Protein AF-A0A6V7U001-F1 (afdb_monomer)

Nearest PDB structures (foldseek):
  6hc2-assembly1_C  TM=8.132E-01  e=9.705E-01  Homo sapiens
  3sf4-assembly1_A  TM=7.891E-01  e=9.199E-01  Homo sapiens
  3sf4-assembly3_C  TM=7.424E-01  e=9.199E-01  Homo sapiens
  2n8i-assembly1_A  TM=6.903E-01  e=7.832E-01  synthetic construct
  4jhr-assembly1_B  TM=7.172E-01  e=1.080E+00  Mus musculus

Organism: Meloidogyne enterolobii (NCBI:txid390850)

Solvent-accessible surface area (backbone atoms only — not comparable to full-atom values): 6094 Å² total; per-residue (Å²): 142,86,77,59,69,67,65,58,40,40,62,72,68,45,71,84,82,54,66,67,58,46,53,49,53,38,54,51,33,55,54,49,31,56,52,22,58,75,70,67,39,64,68,57,33,49,51,24,51,48,50,46,22,51,45,31,33,75,68,69,39,44,71,62,18,53,52,50,51,52,50,48,53,50,46,31,73,75,74,64,69,41,70,66,58,50,54,53,50,52,53,51,50,52,50,45,53,49,50,57,55,50,54,58,52,67,77,73,111

InterPro domains:
  IPR032072 Protein of unknown function DUF4807 [PF16065] (1-99)
  IPR032072 Protein of unknown function DUF4807 [PTHR36693] (1-105)

Mean predicted aligned error: 7.93 Å

Radius of gyration: 14.11 Å; Cα contacts (8 Å, |Δi|>4): 86; chains: 1; bounding box: 35×24×43 Å

Structure (mmCIF, N/CA/C/O backbone):
data_AF-A0A6V7U001-F1
#
_entry.id   AF-A0A6V7U001-F1
#
loop_
_atom_site.group_PDB
_atom_site.id
_atom_site.type_symbol
_atom_site.label_atom_id
_atom_site.label_alt_id
_atom_site.label_comp_id
_atom_site.label_asym_id
_atom_site.label_entity_id
_atom_site.label_seq_id
_atom_site.pdbx_PDB_ins_code
_atom_site.Cartn_x
_atom_site.Cartn_y
_atom_site.Cartn_z
_atom_site.occupancy
_atom_site.B_iso_or_equiv
_atom_site.auth_seq_id
_atom_site.auth_comp_id
_atom_site.auth_asym_id
_atom_site.auth_atom_id
_atom_site.pdbx_PDB_model_num
ATOM 1 N N . MET A 1 1 ? 0.275 11.903 -16.458 1.00 31.52 1 MET A N 1
ATOM 2 C CA . MET A 1 1 ? -0.880 12.769 -16.131 1.00 31.52 1 MET A CA 1
ATOM 3 C C . MET A 1 1 ? -1.918 11.961 -15.340 1.00 31.52 1 MET A C 1
ATOM 5 O O . MET A 1 1 ? -2.784 11.346 -15.930 1.00 31.52 1 MET A O 1
ATOM 9 N N . TRP A 1 2 ? -1.792 11.896 -14.010 1.00 40.75 2 TRP A N 1
ATOM 10 C CA . TRP A 1 2 ? -2.860 11.518 -13.063 1.00 40.75 2 TRP A CA 1
ATOM 11 C C . TRP A 1 2 ? -2.733 12.503 -11.892 1.00 40.75 2 TRP A C 1
ATOM 13 O O . TRP A 1 2 ? -2.134 12.203 -10.863 1.00 40.75 2 TRP A O 1
ATOM 23 N N . ARG A 1 3 ? -3.192 13.743 -12.100 1.00 35.06 3 ARG A N 1
ATOM 24 C CA . ARG A 1 3 ? -3.396 14.710 -11.015 1.00 35.06 3 ARG A CA 1
ATOM 25 C C . ARG A 1 3 ? -4.855 14.594 -10.571 1.00 35.06 3 ARG A C 1
ATOM 27 O O . ARG A 1 3 ? -5.746 14.871 -11.354 1.00 35.06 3 ARG A O 1
ATOM 34 N N . LEU A 1 4 ? -5.052 14.140 -9.336 1.00 48.88 4 LEU A N 1
ATOM 35 C CA . LEU A 1 4 ? -6.029 14.606 -8.338 1.00 48.88 4 LEU A CA 1
ATOM 36 C C . LEU A 1 4 ? -7.537 14.801 -8.630 1.00 48.88 4 LEU A C 1
ATOM 38 O O . LEU A 1 4 ? -8.273 14.852 -7.650 1.00 48.88 4 LEU A O 1
ATOM 42 N N . SER A 1 5 ? -8.065 14.856 -9.849 1.00 37.72 5 SER A N 1
ATOM 43 C CA . SER A 1 5 ? -9.409 15.443 -10.016 1.00 37.72 5 SER A CA 1
ATOM 44 C C . SER A 1 5 ? -10.580 14.543 -9.611 1.00 37.72 5 SER A C 1
ATOM 46 O O . SER A 1 5 ? -11.557 15.048 -9.072 1.00 37.72 5 SER A O 1
ATOM 48 N N . THR A 1 6 ? -10.510 13.223 -9.821 1.00 44.62 6 THR A N 1
ATOM 49 C CA . THR A 1 6 ? -11.713 12.382 -9.635 1.00 44.62 6 THR A CA 1
ATOM 50 C C . THR A 1 6 ? -11.670 11.520 -8.381 1.00 44.62 6 THR A C 1
ATOM 52 O O . THR A 1 6 ? -12.662 11.473 -7.674 1.00 44.62 6 THR A O 1
ATOM 55 N N . LEU A 1 7 ? -10.547 10.877 -8.037 1.00 43.97 7 LEU A N 1
ATOM 56 C CA . LEU A 1 7 ? -10.495 10.039 -6.827 1.00 43.97 7 LEU A CA 1
ATOM 57 C C . LEU A 1 7 ? -9.990 10.801 -5.593 1.00 43.97 7 LEU A C 1
ATOM 59 O O . LEU A 1 7 ? -10.520 10.606 -4.512 1.00 43.97 7 LEU A O 1
ATOM 63 N N . GLY A 1 8 ? -9.003 11.693 -5.740 1.00 42.62 8 GLY A N 1
ATOM 64 C CA . GLY A 1 8 ? -8.519 12.523 -4.627 1.00 42.62 8 GLY A CA 1
ATOM 65 C C . GLY A 1 8 ? -9.545 13.579 -4.211 1.00 42.62 8 GLY A C 1
ATOM 66 O O . GLY A 1 8 ? -9.818 13.738 -3.027 1.00 42.62 8 GLY A O 1
ATOM 67 N N . GLY A 1 9 ? -10.180 14.221 -5.198 1.00 39.84 9 GLY A N 1
ATOM 68 C CA . GLY A 1 9 ? -11.330 15.101 -4.989 1.00 39.84 9 GLY A CA 1
ATOM 69 C C . GLY A 1 9 ? -12.548 14.370 -4.422 1.00 39.84 9 GLY A C 1
ATOM 70 O O . GLY A 1 9 ? -13.116 14.843 -3.448 1.00 39.84 9 GLY A O 1
ATOM 71 N N . ALA A 1 10 ? -12.914 13.190 -4.942 1.00 48.88 10 ALA A N 1
ATOM 72 C CA . ALA A 1 10 ? -14.031 12.419 -4.388 1.00 48.88 10 ALA A CA 1
ATOM 73 C C . ALA A 1 10 ? -13.745 11.893 -2.978 1.00 48.88 10 ALA A C 1
ATOM 75 O O . ALA A 1 10 ? -14.616 11.985 -2.136 1.00 48.88 10 ALA A O 1
ATOM 76 N N . VAL A 1 11 ? -12.547 11.394 -2.665 1.00 49.00 11 VAL A N 1
ATOM 77 C CA . VAL A 1 11 ? -12.231 10.935 -1.297 1.00 49.00 11 VAL A CA 1
ATOM 78 C C . VAL A 1 11 ? -12.210 12.102 -0.297 1.00 49.00 11 VAL A C 1
ATOM 80 O O . VAL A 1 11 ? -12.537 11.898 0.869 1.00 49.00 11 VAL A O 1
ATOM 83 N N . SER A 1 12 ? -11.879 13.321 -0.741 1.00 45.62 12 SER A N 1
ATOM 84 C CA . SER A 1 12 ? -11.955 14.533 0.090 1.00 45.62 12 SER A CA 1
ATOM 85 C C . SER A 1 12 ? -13.354 15.173 0.149 1.00 45.62 12 SER A C 1
ATOM 87 O O . SER A 1 12 ? -13.665 15.804 1.155 1.00 45.62 12 SER A O 1
ATOM 89 N N . ALA A 1 13 ? -14.194 15.035 -0.887 1.00 42.34 13 ALA A N 1
ATOM 90 C CA . ALA A 1 13 ? -15.516 15.677 -0.993 1.00 42.34 13 ALA A CA 1
ATOM 91 C C . ALA A 1 13 ? -16.700 14.752 -0.649 1.00 42.34 13 ALA A C 1
ATOM 93 O O . ALA A 1 13 ? -17.721 15.215 -0.148 1.00 42.34 13 ALA A O 1
ATOM 94 N N . MET A 1 14 ? -16.585 13.444 -0.890 1.00 49.00 14 MET A N 1
ATOM 95 C CA . MET A 1 14 ? -17.522 12.435 -0.399 1.00 49.00 14 MET A CA 1
ATOM 96 C C . MET A 1 14 ? -17.061 12.042 0.993 1.00 49.00 14 MET A C 1
ATOM 98 O O . MET A 1 14 ? -16.043 11.369 1.155 1.00 49.00 14 MET A O 1
ATOM 102 N N . GLY A 1 15 ? -17.825 12.476 1.993 1.00 46.78 15 GLY A N 1
ATOM 103 C CA . GLY A 1 15 ? -17.686 12.017 3.363 1.00 46.78 15 GLY A CA 1
ATOM 104 C C . GLY A 1 15 ? -17.354 10.526 3.404 1.00 46.78 15 GLY A C 1
ATOM 105 O O . GLY A 1 15 ? -18.024 9.696 2.792 1.00 46.78 15 GLY A O 1
ATOM 106 N N . PHE A 1 16 ? -16.248 10.227 4.071 1.00 55.41 16 PHE A N 1
ATOM 107 C CA . PHE A 1 16 ? -15.824 8.903 4.485 1.00 55.41 16 PHE A CA 1
ATOM 108 C C . PHE A 1 16 ? -16.992 7.896 4.629 1.00 55.41 16 PHE A C 1
ATOM 110 O O . PHE A 1 16 ? -17.969 8.187 5.309 1.00 55.41 16 PHE A O 1
ATOM 117 N N . PHE A 1 17 ? -16.831 6.688 4.070 1.00 57.06 17 PHE A N 1
ATOM 118 C CA . PHE A 1 17 ? -17.660 5.498 4.353 1.00 57.06 17 PHE A CA 1
ATOM 119 C C . PHE A 1 17 ? -19.046 5.373 3.698 1.00 57.06 17 PHE A C 1
ATOM 121 O O . PHE A 1 17 ? -19.993 4.944 4.349 1.00 57.06 17 PHE A O 1
ATOM 128 N N . SER A 1 18 ? -19.187 5.555 2.386 1.00 59.47 18 SER A N 1
ATOM 129 C CA . SER A 1 18 ? -20.165 4.691 1.707 1.00 59.47 18 SER A CA 1
ATOM 130 C C . SER A 1 18 ? -19.446 3.421 1.274 1.00 59.47 18 SER A C 1
ATOM 132 O O . SER A 1 18 ? -18.678 3.389 0.311 1.00 59.47 18 SER A O 1
ATOM 134 N N . GLU A 1 19 ? -19.677 2.361 2.047 1.00 61.94 19 GLU A N 1
ATOM 135 C CA 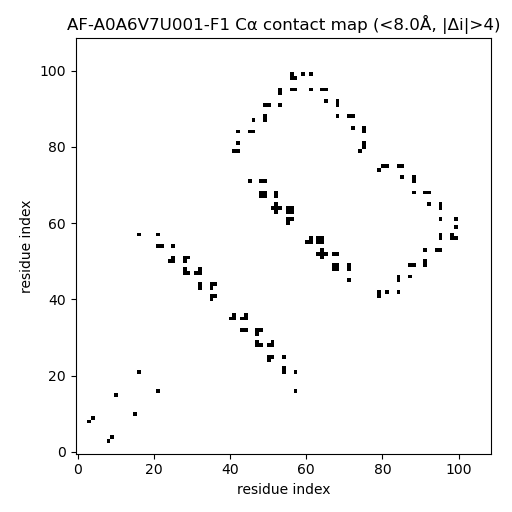. GLU A 1 19 ? -19.204 0.994 1.809 1.00 61.94 19 GLU A CA 1
ATOM 136 C C . GLU A 1 19 ? -19.410 0.565 0.344 1.00 61.94 19 GLU A C 1
ATOM 138 O O . GLU A 1 19 ? -18.581 -0.127 -0.248 1.00 61.94 19 GLU A O 1
ATOM 143 N N . LYS A 1 20 ? -20.483 1.062 -0.286 1.00 63.66 20 LYS A N 1
ATOM 144 C CA . LYS A 1 20 ? -20.797 0.847 -1.702 1.00 63.66 20 LYS A CA 1
ATOM 145 C C . LYS A 1 20 ? -19.734 1.435 -2.638 1.00 63.66 20 LYS A C 1
ATOM 147 O O . LYS A 1 20 ? -19.333 0.752 -3.579 1.00 63.66 20 LYS A O 1
ATOM 152 N N . PHE A 1 21 ? -19.238 2.648 -2.381 1.00 64.50 21 PHE A N 1
ATOM 153 C CA . PHE A 1 21 ? -18.171 3.251 -3.194 1.00 64.50 21 PHE A CA 1
ATOM 154 C C . PHE A 1 21 ? -16.831 2.558 -2.981 1.00 64.50 21 PHE A C 1
ATOM 156 O O . PHE A 1 21 ? -16.115 2.322 -3.951 1.00 64.50 21 PHE A O 1
ATOM 163 N N . VAL A 1 22 ? -16.521 2.164 -1.744 1.00 66.75 22 VAL A N 1
ATOM 164 C CA . VAL A 1 22 ? -15.308 1.392 -1.436 1.00 66.75 22 VAL A CA 1
ATOM 165 C C . VAL A 1 22 ? -15.316 0.066 -2.192 1.00 66.75 22 VAL A C 1
ATOM 167 O O . VAL A 1 22 ? -14.364 -0.253 -2.905 1.00 66.75 22 VAL A O 1
ATOM 170 N N . LYS A 1 23 ? -16.425 -0.677 -2.121 1.00 70.00 23 LYS A N 1
ATOM 171 C CA . LYS A 1 23 ? -16.605 -1.946 -2.839 1.00 70.00 23 LYS A CA 1
ATOM 172 C C . LYS A 1 23 ? -16.549 -1.764 -4.358 1.00 70.00 23 LYS A C 1
ATOM 174 O O . LYS A 1 23 ? -15.955 -2.594 -5.049 1.00 70.00 23 LYS A O 1
ATOM 179 N N . ALA A 1 24 ? -17.126 -0.687 -4.890 1.00 70.50 24 ALA A N 1
ATOM 180 C CA . ALA A 1 24 ? -17.057 -0.375 -6.316 1.00 70.50 24 ALA A CA 1
ATOM 181 C C . ALA A 1 24 ? -15.622 -0.044 -6.764 1.00 70.50 24 ALA A C 1
ATOM 183 O O . ALA A 1 24 ? -15.136 -0.629 -7.733 1.00 70.50 24 ALA A O 1
ATOM 184 N N . ALA A 1 25 ? -14.915 0.823 -6.034 1.00 70.69 25 ALA A N 1
ATOM 185 C CA . ALA A 1 25 ? -13.528 1.187 -6.315 1.00 70.69 25 ALA A CA 1
ATOM 186 C C . ALA A 1 25 ? -12.585 -0.019 -6.199 1.00 70.69 25 ALA A C 1
ATOM 188 O O . ALA A 1 25 ? -11.709 -0.202 -7.046 1.00 70.69 25 ALA A O 1
ATOM 189 N N . LEU A 1 26 ? -12.804 -0.890 -5.209 1.00 77.19 26 LEU A N 1
ATOM 190 C CA . LEU A 1 26 ? -12.070 -2.143 -5.056 1.00 77.19 26 LEU A CA 1
ATOM 191 C C . LEU A 1 26 ? -12.300 -3.069 -6.256 1.00 77.19 26 LEU A C 1
ATOM 193 O O . LEU A 1 26 ? -11.345 -3.581 -6.833 1.00 77.19 26 LEU A O 1
ATOM 197 N N . ARG A 1 27 ? -13.556 -3.234 -6.692 1.00 79.75 27 ARG A N 1
ATOM 198 C CA . ARG A 1 27 ? -13.902 -4.050 -7.866 1.00 79.75 27 ARG A CA 1
ATOM 199 C C . ARG A 1 27 ? -13.244 -3.529 -9.141 1.00 79.75 27 ARG A C 1
ATOM 201 O O . ARG A 1 27 ? -12.728 -4.322 -9.926 1.00 79.75 27 ARG A O 1
ATOM 208 N N . VAL A 1 28 ? -13.246 -2.213 -9.348 1.00 76.75 28 VAL A N 1
ATOM 209 C CA . VAL A 1 28 ? -12.547 -1.584 -10.479 1.00 76.75 28 VAL A CA 1
ATOM 210 C C . VAL A 1 28 ? -11.043 -1.828 -10.371 1.00 76.75 28 VAL A C 1
ATOM 212 O O . VAL A 1 28 ? -10.437 -2.262 -11.344 1.00 76.75 28 VAL A O 1
ATOM 215 N N . SER A 1 29 ? -10.456 -1.646 -9.188 1.00 76.69 29 SER A N 1
ATOM 216 C CA . SER A 1 29 ? -9.021 -1.858 -8.954 1.00 76.69 29 SER A CA 1
ATOM 217 C C . SER A 1 29 ? -8.592 -3.304 -9.212 1.00 76.69 29 SER A C 1
ATOM 219 O O . SER A 1 29 ? -7.537 -3.528 -9.789 1.00 76.69 29 SER A O 1
ATOM 221 N N . LEU A 1 30 ? -9.423 -4.292 -8.867 1.00 82.31 30 LEU A N 1
ATOM 222 C CA . LEU A 1 30 ? -9.160 -5.706 -9.165 1.00 82.31 30 LEU A CA 1
ATOM 223 C C . LEU A 1 30 ? -9.212 -6.009 -10.669 1.00 82.31 30 LEU A C 1
ATOM 225 O O . LEU A 1 30 ? -8.396 -6.774 -11.179 1.00 82.31 30 LEU A O 1
ATOM 229 N N . ARG A 1 31 ? -10.146 -5.392 -11.402 1.00 82.94 31 ARG A N 1
ATOM 230 C CA . ARG A 1 31 ? -10.202 -5.517 -12.868 1.00 82.94 31 ARG A CA 1
ATOM 231 C C . ARG A 1 31 ? -8.982 -4.870 -13.524 1.00 82.94 31 ARG A C 1
ATOM 233 O O . ARG A 1 31 ? -8.379 -5.478 -14.402 1.00 82.94 31 ARG A O 1
ATOM 240 N N . GLN A 1 32 ? -8.598 -3.681 -13.061 1.00 79.81 32 GLN A N 1
ATOM 241 C CA . GLN A 1 32 ? -7.403 -2.979 -13.535 1.00 79.81 32 GLN A CA 1
ATOM 242 C C . GLN A 1 32 ? -6.123 -3.743 -13.198 1.00 79.81 32 GLN A C 1
ATOM 244 O O . GLN A 1 32 ? -5.229 -3.799 -14.031 1.00 79.81 32 GLN A O 1
ATOM 249 N N . LEU A 1 33 ? -6.061 -4.409 -12.042 1.00 84.56 33 LEU A N 1
ATOM 250 C CA . LEU A 1 33 ? -4.941 -5.276 -11.681 1.00 84.56 33 LEU A CA 1
ATOM 251 C C . LEU A 1 33 ? -4.763 -6.400 -12.702 1.00 84.56 33 LEU A C 1
ATOM 253 O O . LEU A 1 33 ? -3.653 -6.610 -13.175 1.00 84.56 33 LEU A O 1
ATOM 257 N N . LYS A 1 34 ? -5.851 -7.080 -13.084 1.00 86.38 34 LYS A N 1
ATOM 258 C CA . LYS A 1 34 ? -5.793 -8.151 -14.087 1.00 86.38 34 LYS A CA 1
ATOM 259 C C . LYS A 1 34 ? -5.260 -7.636 -15.426 1.00 86.38 34 LYS A C 1
ATOM 261 O O . LYS A 1 34 ? -4.424 -8.285 -16.041 1.00 86.38 34 LYS A O 1
ATOM 266 N N . ILE 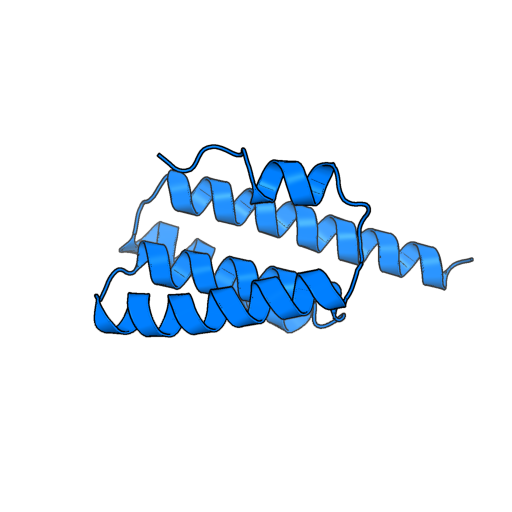A 1 35 ? -5.717 -6.462 -15.858 1.00 83.69 35 ILE A N 1
ATOM 267 C CA . ILE A 1 35 ? -5.247 -5.832 -17.099 1.00 83.69 35 ILE A CA 1
ATOM 268 C C . ILE A 1 35 ? -3.769 -5.435 -16.976 1.00 83.69 35 ILE A C 1
ATOM 270 O O . ILE A 1 35 ? -2.978 -5.754 -17.854 1.00 83.69 35 ILE A O 1
ATOM 274 N N . ALA A 1 36 ? -3.372 -4.797 -15.875 1.00 83.44 36 ALA A N 1
ATOM 275 C CA . ALA A 1 36 ? -1.995 -4.372 -15.637 1.00 83.44 36 ALA A CA 1
ATOM 276 C C . ALA A 1 36 ? -1.020 -5.557 -15.560 1.00 83.44 36 ALA A C 1
ATOM 278 O O . ALA A 1 36 ? 0.100 -5.453 -16.047 1.00 83.44 36 ALA A O 1
ATOM 279 N N . GLN A 1 37 ? -1.458 -6.691 -15.003 1.00 85.56 37 GLN A N 1
ATOM 280 C CA . GLN A 1 37 ? -0.705 -7.946 -15.009 1.00 85.56 37 GLN A CA 1
ATOM 281 C C . GLN A 1 37 ? -0.502 -8.485 -16.426 1.00 85.56 37 GLN A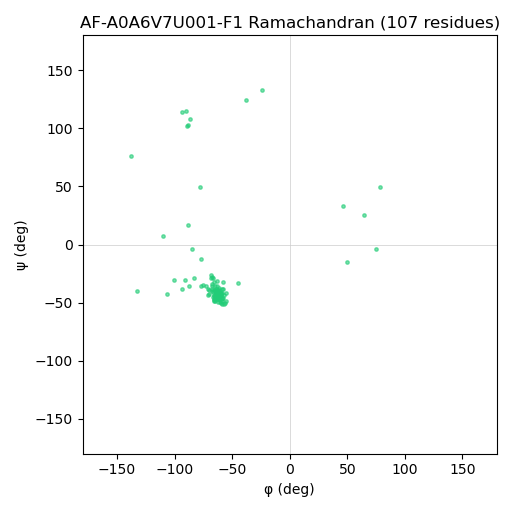 C 1
ATOM 283 O O . GLN A 1 37 ? 0.604 -8.894 -16.755 1.00 85.56 37 GLN A O 1
ATOM 288 N N . ILE A 1 38 ? -1.537 -8.443 -17.271 1.00 90.00 38 ILE A N 1
ATOM 289 C CA . ILE A 1 38 ? -1.432 -8.845 -18.683 1.00 90.00 38 ILE A CA 1
ATOM 290 C C . ILE A 1 38 ? -0.469 -7.924 -19.443 1.00 90.00 38 ILE A C 1
ATOM 292 O O . ILE A 1 38 ? 0.313 -8.393 -20.261 1.00 90.00 38 ILE A O 1
ATOM 296 N N . LEU A 1 39 ? -0.511 -6.621 -19.160 1.00 86.75 39 LEU A N 1
ATOM 297 C CA . LEU A 1 39 ? 0.360 -5.623 -19.788 1.00 86.75 39 LEU A CA 1
ATOM 298 C C . LEU A 1 39 ? 1.790 -5.619 -19.228 1.00 86.75 39 LEU A C 1
ATOM 300 O O . LEU A 1 39 ? 2.658 -4.974 -19.808 1.00 86.75 39 LEU A O 1
ATOM 304 N N . GLY A 1 40 ? 2.035 -6.295 -18.103 1.00 86.69 40 GLY A N 1
ATOM 305 C CA . GLY A 1 40 ? 3.343 -6.330 -17.457 1.00 86.69 40 GLY A CA 1
ATOM 306 C C . GLY A 1 40 ? 3.822 -4.9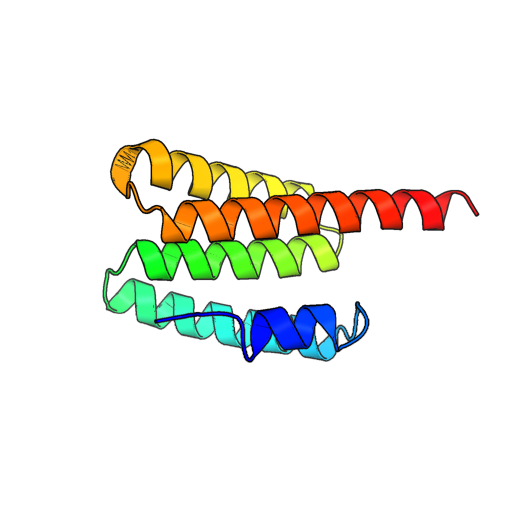74 -16.931 1.00 86.69 40 GLY A C 1
ATOM 307 O O . GLY A 1 40 ? 5.027 -4.782 -16.819 1.00 86.69 40 GLY A O 1
ATOM 308 N N . ASP A 1 41 ? 2.921 -4.033 -16.612 1.00 87.19 41 ASP A N 1
ATOM 309 C CA . ASP A 1 41 ? 3.297 -2.717 -16.069 1.00 87.19 41 ASP A CA 1
ATOM 310 C C . ASP A 1 41 ? 3.369 -2.758 -14.529 1.00 87.19 41 ASP A C 1
ATOM 312 O O . ASP A 1 41 ? 2.331 -2.682 -13.851 1.00 87.19 41 ASP A O 1
ATOM 316 N N . PRO A 1 42 ? 4.577 -2.830 -13.940 1.00 87.19 42 PRO A N 1
ATOM 317 C CA . PRO A 1 42 ? 4.737 -3.000 -12.502 1.00 87.19 42 PRO A CA 1
ATOM 318 C C . PRO A 1 42 ? 4.264 -1.782 -11.699 1.00 87.19 42 PRO A C 1
ATOM 320 O O . PRO A 1 42 ? 3.804 -1.939 -10.565 1.00 87.19 42 PRO A O 1
ATOM 323 N N . ILE A 1 43 ? 4.301 -0.572 -12.270 1.00 87.12 43 ILE A N 1
ATOM 324 C CA . ILE A 1 43 ? 3.841 0.638 -11.576 1.00 87.12 43 ILE A CA 1
ATOM 325 C C . ILE A 1 43 ? 2.316 0.607 -11.460 1.00 87.12 43 ILE A C 1
ATOM 327 O O . ILE A 1 43 ? 1.765 0.888 -10.391 1.00 87.12 43 ILE A O 1
ATOM 331 N N . SER A 1 44 ? 1.616 0.229 -12.530 1.00 85.44 44 SER A N 1
ATOM 332 C CA . SER A 1 44 ? 0.157 0.082 -12.498 1.00 85.44 44 SER A CA 1
ATOM 333 C C . SER A 1 44 ? -0.293 -1.054 -11.579 1.00 85.44 44 SER A C 1
ATOM 335 O O . SER A 1 44 ? -1.252 -0.878 -10.821 1.00 85.44 44 SER A O 1
ATOM 337 N N . ILE A 1 45 ? 0.430 -2.178 -11.564 1.00 89.19 45 ILE A N 1
ATOM 338 C CA . ILE A 1 45 ? 0.190 -3.287 -10.627 1.00 89.19 45 ILE A CA 1
ATOM 339 C C . ILE A 1 45 ? 0.326 -2.800 -9.178 1.00 89.19 45 ILE A C 1
ATOM 341 O O . ILE A 1 45 ? -0.597 -2.966 -8.375 1.00 89.19 45 ILE A O 1
ATOM 345 N N . ALA A 1 46 ? 1.434 -2.131 -8.850 1.00 90.44 46 ALA A N 1
ATOM 346 C CA . ALA A 1 46 ? 1.686 -1.603 -7.513 1.00 90.44 46 ALA A CA 1
ATOM 347 C C . ALA A 1 46 ? 0.590 -0.621 -7.067 1.00 90.44 46 ALA A C 1
ATOM 349 O O . ALA A 1 46 ? 0.086 -0.699 -5.945 1.00 90.44 46 ALA A O 1
ATOM 350 N N . ARG A 1 47 ? 0.139 0.260 -7.967 1.00 87.81 47 ARG A N 1
ATOM 351 C CA . ARG A 1 47 ? -0.976 1.179 -7.696 1.00 87.81 47 ARG A CA 1
ATOM 352 C C . ARG A 1 47 ? -2.278 0.447 -7.389 1.00 87.81 47 ARG A C 1
ATOM 354 O O . ARG A 1 47 ? -2.986 0.845 -6.466 1.00 87.81 47 ARG A O 1
ATOM 361 N N . CYS A 1 48 ? -2.593 -0.624 -8.114 1.00 88.00 48 CYS A N 1
ATOM 362 C CA . CYS A 1 48 ? -3.790 -1.416 -7.837 1.00 88.00 48 CYS A CA 1
ATOM 363 C C . CYS A 1 48 ? -3.747 -2.020 -6.428 1.00 88.00 48 CYS A C 1
ATOM 365 O O . CYS A 1 48 ? -4.735 -1.944 -5.695 1.00 88.00 48 CYS A O 1
ATOM 367 N N . TYR A 1 49 ? -2.592 -2.534 -5.999 1.00 90.44 49 TYR A N 1
ATOM 368 C CA . TYR A 1 49 ? -2.429 -3.039 -4.637 1.00 90.44 49 TYR A CA 1
ATOM 369 C C . TYR A 1 49 ? -2.537 -1.950 -3.560 1.00 90.44 49 TYR A C 1
ATOM 371 O O . TYR A 1 49 ? -3.066 -2.221 -2.477 1.00 90.44 49 TYR A O 1
ATOM 379 N N . LEU A 1 50 ? -2.116 -0.711 -3.837 1.00 88.94 50 LEU A N 1
ATOM 380 C CA . LEU A 1 50 ? -2.347 0.418 -2.925 1.00 88.94 50 LEU A CA 1
ATOM 381 C C . LEU A 1 50 ? -3.848 0.687 -2.720 1.00 88.94 50 LEU A C 1
ATOM 383 O O . LEU A 1 50 ? -4.283 0.876 -1.584 1.00 88.94 50 LEU A O 1
ATOM 387 N N . TYR A 1 51 ? -4.660 0.637 -3.782 1.00 83.50 51 TYR A N 1
ATOM 388 C CA . TYR A 1 51 ? -6.117 0.802 -3.663 1.00 83.50 51 TYR A CA 1
ATOM 389 C C . TYR A 1 51 ? -6.783 -0.362 -2.926 1.00 83.50 51 TYR A C 1
ATOM 391 O O . TYR A 1 51 ? -7.651 -0.140 -2.082 1.00 83.50 51 TYR A O 1
ATOM 399 N N . ILE A 1 52 ? -6.336 -1.595 -3.182 1.00 86.25 52 ILE A N 1
ATOM 400 C CA . ILE A 1 52 ? -6.790 -2.774 -2.432 1.00 86.25 52 ILE A CA 1
ATOM 401 C C . ILE A 1 52 ? -6.473 -2.610 -0.940 1.00 86.25 52 ILE A C 1
ATOM 403 O O . ILE A 1 52 ? -7.323 -2.878 -0.094 1.00 86.25 52 ILE A O 1
ATOM 407 N N . SER A 1 53 ? -5.283 -2.102 -0.610 1.00 89.50 53 SER A N 1
ATOM 408 C CA . SER A 1 53 ? -4.872 -1.843 0.776 1.00 89.50 53 SER A CA 1
ATOM 409 C C . SER A 1 53 ? -5.767 -0.818 1.466 1.00 89.50 53 SER A C 1
ATOM 411 O O . SER A 1 53 ? -6.096 -0.983 2.638 1.00 89.50 53 SER A O 1
ATOM 413 N N . LEU A 1 54 ? -6.190 0.223 0.749 1.00 84.31 54 LEU A N 1
ATOM 414 C CA . LEU A 1 54 ? -7.112 1.215 1.291 1.00 84.31 54 LEU A CA 1
ATOM 415 C C . LEU A 1 54 ? -8.484 0.599 1.598 1.00 84.31 54 LEU A C 1
ATOM 417 O O . LEU A 1 54 ? -9.004 0.813 2.690 1.00 84.31 54 LEU A O 1
ATOM 421 N N . GLY A 1 55 ? -9.020 -0.218 0.685 1.00 83.06 55 GLY A N 1
ATOM 422 C CA . GLY A 1 55 ? -10.268 -0.953 0.914 1.00 83.06 55 GLY A CA 1
ATOM 423 C C . GLY A 1 55 ? -10.172 -1.911 2.105 1.00 83.06 55 GLY A C 1
ATOM 424 O O . GLY A 1 55 ? -11.057 -1.928 2.952 1.00 83.06 55 GLY A O 1
ATOM 425 N N . LEU A 1 56 ? -9.054 -2.635 2.234 1.00 85.88 56 LEU A N 1
ATOM 426 C CA . LEU A 1 56 ? -8.783 -3.492 3.393 1.00 85.88 56 LEU A CA 1
ATOM 427 C C . LEU A 1 56 ? -8.751 -2.696 4.703 1.00 85.88 56 LEU A C 1
ATOM 429 O O . LEU A 1 56 ? -9.298 -3.144 5.701 1.00 85.88 56 LEU A O 1
ATOM 433 N N . ALA A 1 57 ? -8.120 -1.522 4.722 1.00 86.81 57 ALA A N 1
ATOM 434 C CA . ALA A 1 57 ? -8.077 -0.690 5.921 1.00 86.81 57 ALA A CA 1
ATOM 435 C C . ALA A 1 57 ? -9.450 -0.121 6.299 1.00 86.81 57 ALA A C 1
ATOM 437 O O . ALA A 1 57 ? -9.734 0.025 7.481 1.00 86.81 57 ALA A O 1
ATOM 438 N N . GLN A 1 58 ? -10.292 0.195 5.316 1.00 79.69 58 GLN A N 1
ATOM 439 C CA . GLN A 1 58 ? -11.668 0.638 5.559 1.00 79.69 58 GLN A CA 1
ATOM 440 C C . GLN A 1 58 ? -12.552 -0.484 6.114 1.00 79.69 58 GLN A C 1
ATOM 442 O O . GLN A 1 58 ? -13.472 -0.204 6.869 1.00 79.69 58 GLN A O 1
ATOM 447 N N . ASP A 1 59 ? -12.238 -1.732 5.777 1.00 82.44 59 ASP A N 1
ATOM 448 C CA . ASP A 1 59 ? -12.902 -2.945 6.264 1.00 82.44 59 ASP A CA 1
ATOM 449 C C . ASP A 1 59 ? -12.277 -3.483 7.574 1.00 82.44 59 ASP A C 1
ATOM 451 O O . ASP A 1 59 ? -12.409 -4.656 7.904 1.00 82.44 59 ASP A O 1
ATOM 455 N N . GLY A 1 60 ? -11.489 -2.669 8.290 1.00 84.81 60 GLY A N 1
ATOM 456 C CA . GLY A 1 60 ? -10.840 -3.048 9.557 1.00 84.81 60 GLY A CA 1
ATOM 457 C C . GLY A 1 60 ? -9.626 -3.986 9.422 1.00 84.81 60 GLY A C 1
ATOM 458 O O . GLY A 1 60 ? -8.905 -4.247 10.390 1.00 84.81 60 GLY A O 1
ATOM 459 N N . HIS A 1 61 ? -9.297 -4.455 8.215 1.00 89.62 61 HIS A N 1
ATOM 460 C CA . HIS A 1 61 ? -8.167 -5.347 7.933 1.00 89.62 61 HIS A CA 1
ATOM 461 C C . HIS A 1 61 ? -6.806 -4.617 7.891 1.00 89.62 61 HIS A C 1
ATOM 463 O O . HIS A 1 61 ? -5.985 -4.812 6.985 1.00 89.62 61 HIS A O 1
ATOM 469 N N . PHE A 1 62 ? -6.504 -3.805 8.910 1.00 90.19 62 PHE A N 1
ATOM 470 C CA . PHE A 1 62 ? -5.312 -2.947 8.956 1.00 90.19 62 PHE A CA 1
ATOM 471 C C . PHE A 1 62 ? -3.991 -3.694 8.817 1.00 90.19 62 PHE A C 1
ATOM 473 O O . PHE A 1 62 ? -3.064 -3.184 8.193 1.00 90.19 62 PHE A O 1
ATOM 480 N N . LYS A 1 63 ? -3.874 -4.891 9.408 1.00 91.62 63 LYS A N 1
ATOM 481 C CA . LYS A 1 63 ? -2.628 -5.672 9.356 1.00 91.62 63 LYS A CA 1
ATOM 482 C C . LYS A 1 63 ? -2.274 -6.022 7.910 1.00 91.62 63 LYS A C 1
ATOM 484 O O . LYS A 1 63 ? -1.142 -5.795 7.501 1.00 91.62 63 LYS A O 1
ATOM 489 N N . LYS A 1 64 ? -3.250 -6.509 7.133 1.00 92.12 64 LYS A N 1
ATOM 490 C CA . LYS A 1 64 ? -3.064 -6.841 5.712 1.00 92.12 64 LYS A CA 1
ATOM 491 C C . LYS A 1 64 ? -2.751 -5.582 4.900 1.00 92.12 64 LYS A C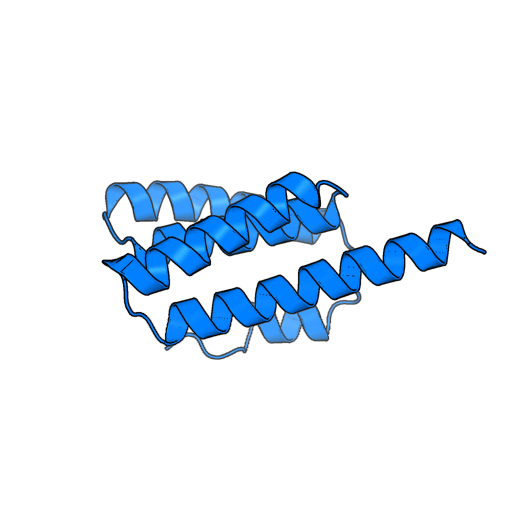 1
ATOM 493 O O . LYS A 1 64 ? -1.747 -5.561 4.199 1.00 92.12 64 LYS A O 1
ATOM 498 N N . ALA A 1 65 ? -3.532 -4.517 5.088 1.00 91.62 65 ALA A N 1
ATOM 499 C CA . ALA A 1 65 ? -3.330 -3.241 4.403 1.00 91.62 65 ALA A CA 1
ATOM 500 C C . ALA A 1 65 ? -1.914 -2.666 4.606 1.00 91.62 65 ALA A C 1
ATOM 502 O O . ALA A 1 65 ? -1.229 -2.309 3.651 1.00 91.62 65 ALA A O 1
ATOM 503 N N . ILE A 1 66 ? -1.441 -2.624 5.855 1.00 93.69 66 ILE A N 1
ATOM 504 C CA . ILE A 1 66 ? -0.110 -2.113 6.215 1.00 93.69 66 ILE A CA 1
ATOM 505 C C . ILE A 1 66 ? 1.001 -2.968 5.602 1.00 93.69 66 ILE A C 1
ATOM 507 O O . ILE A 1 66 ? 1.987 -2.420 5.108 1.00 93.69 66 ILE A O 1
ATOM 511 N N . THR A 1 67 ? 0.862 -4.296 5.634 1.00 95.94 67 THR A N 1
ATOM 512 C CA . THR A 1 67 ? 1.851 -5.206 5.043 1.00 95.94 67 THR A CA 1
ATOM 513 C C . THR A 1 67 ? 1.965 -4.995 3.537 1.00 95.94 67 THR A C 1
ATOM 515 O O . THR A 1 67 ? 3.077 -4.872 3.029 1.00 95.94 67 THR A O 1
ATOM 518 N N . THR A 1 68 ? 0.839 -4.872 2.830 1.00 94.19 68 THR A N 1
ATOM 519 C CA . THR A 1 68 ? 0.830 -4.630 1.382 1.00 94.19 68 THR A CA 1
ATOM 520 C C . THR A 1 68 ? 1.481 -3.293 1.023 1.00 94.19 68 THR A C 1
ATOM 522 O O . THR A 1 68 ? 2.361 -3.255 0.165 1.00 94.19 68 THR A O 1
ATOM 525 N N . VAL A 1 69 ? 1.138 -2.207 1.726 1.00 94.62 69 VAL A N 1
ATOM 526 C CA . VAL A 1 69 ? 1.745 -0.880 1.498 1.00 94.62 69 VAL A CA 1
ATOM 527 C C . VAL A 1 69 ? 3.257 -0.898 1.735 1.00 94.62 69 VAL A C 1
ATOM 529 O O . VAL A 1 69 ? 4.009 -0.321 0.953 1.00 94.62 69 VAL A O 1
ATOM 532 N N . ARG A 1 70 ? 3.726 -1.596 2.775 1.00 95.19 70 ARG A N 1
ATOM 533 C CA . ARG A 1 70 ? 5.165 -1.762 3.044 1.00 95.19 70 ARG A CA 1
ATOM 534 C C . ARG A 1 70 ? 5.878 -2.561 1.956 1.00 95.19 70 ARG A C 1
ATOM 536 O O . ARG A 1 70 ? 6.999 -2.209 1.604 1.00 95.19 70 ARG A O 1
ATOM 543 N N . GLY A 1 71 ? 5.236 -3.604 1.429 1.00 95.31 71 GLY A N 1
ATOM 544 C CA . GLY A 1 71 ? 5.761 -4.375 0.302 1.00 95.31 71 GLY A CA 1
ATOM 545 C C . GLY A 1 71 ? 5.974 -3.494 -0.927 1.00 95.31 71 GLY A C 1
ATOM 546 O O . GLY A 1 71 ? 7.069 -3.462 -1.472 1.00 95.31 71 GLY A O 1
ATOM 547 N N . ILE A 1 72 ? 4.969 -2.691 -1.284 1.00 94.19 72 ILE A N 1
ATOM 548 C CA . ILE A 1 72 ? 5.033 -1.767 -2.428 1.00 94.19 72 ILE A CA 1
ATOM 549 C C . ILE A 1 72 ? 6.088 -0.680 -2.221 1.00 94.19 72 ILE A C 1
ATOM 551 O O . ILE A 1 72 ? 6.821 -0.347 -3.146 1.00 94.19 72 ILE A O 1
ATOM 555 N N . TRP A 1 73 ? 6.194 -0.141 -1.005 1.00 94.62 73 TRP A N 1
ATOM 556 C CA . TRP A 1 73 ? 7.241 0.819 -0.665 1.00 94.62 73 TRP A CA 1
ATOM 557 C C . TRP A 1 73 ? 8.638 0.229 -0.881 1.00 94.62 73 TRP A C 1
ATOM 559 O O . TRP A 1 73 ? 9.487 0.869 -1.498 1.00 94.62 73 TRP A O 1
ATOM 569 N N . LYS A 1 74 ? 8.860 -1.003 -0.408 1.00 94.62 74 LYS A N 1
ATOM 570 C CA . LYS A 1 74 ? 10.126 -1.718 -0.588 1.00 94.62 74 LYS A CA 1
ATOM 571 C C . LYS A 1 74 ? 10.412 -1.969 -2.070 1.00 94.62 74 LYS A C 1
ATOM 573 O O . LYS A 1 74 ? 11.496 -1.627 -2.523 1.00 94.62 74 LYS A O 1
ATOM 578 N N . GLU A 1 75 ? 9.442 -2.493 -2.814 1.00 92.06 75 GLU A N 1
ATOM 579 C CA . GLU A 1 75 ? 9.550 -2.736 -4.260 1.00 92.06 75 GLU A CA 1
ATOM 580 C C . GLU A 1 75 ? 9.918 -1.454 -5.021 1.00 92.06 75 GLU A C 1
ATOM 582 O O . GLU A 1 75 ? 10.786 -1.443 -5.892 1.00 92.06 75 GLU A O 1
ATOM 587 N N . ASN A 1 76 ? 9.304 -0.329 -4.644 1.00 92.12 76 ASN A N 1
ATOM 588 C CA . ASN A 1 76 ? 9.594 0.949 -5.274 1.00 92.12 76 ASN A CA 1
ATOM 589 C C . ASN A 1 76 ? 11.006 1.459 -4.973 1.00 92.12 76 ASN A C 1
ATOM 591 O O . ASN A 1 76 ? 11.620 2.072 -5.837 1.00 92.12 76 ASN A O 1
ATOM 595 N N . ILE A 1 77 ? 11.521 1.222 -3.766 1.00 91.00 77 ILE A N 1
ATOM 596 C CA . ILE A 1 77 ? 12.891 1.606 -3.401 1.00 91.00 77 ILE A CA 1
ATOM 597 C C . ILE A 1 77 ? 13.928 0.710 -4.078 1.00 91.00 77 ILE A C 1
ATOM 599 O O . ILE A 1 77 ? 15.004 1.197 -4.400 1.00 91.00 77 ILE A O 1
ATOM 603 N N . VAL A 1 78 ? 13.633 -0.580 -4.247 1.00 92.06 78 VAL A N 1
ATOM 604 C CA . VAL A 1 78 ? 14.606 -1.568 -4.734 1.00 92.06 78 VAL A CA 1
ATOM 605 C C . VAL A 1 78 ? 14.633 -1.657 -6.259 1.00 92.06 78 VAL A C 1
ATOM 607 O O . VAL A 1 78 ? 15.699 -1.891 -6.817 1.00 92.06 78 VAL A O 1
ATOM 610 N N . SER A 1 79 ? 13.486 -1.508 -6.927 1.00 89.50 79 SER A N 1
ATOM 611 C CA . SER A 1 79 ? 13.363 -1.875 -8.344 1.00 89.50 79 SER A CA 1
ATOM 612 C C . SER A 1 79 ? 12.682 -0.822 -9.214 1.00 89.50 79 SER A C 1
ATOM 614 O O . SER A 1 79 ? 13.115 -0.605 -10.341 1.00 89.50 79 SER A O 1
ATOM 616 N N . LEU A 1 80 ? 11.619 -0.162 -8.737 1.00 89.56 80 LEU A N 1
ATOM 617 C CA . LEU A 1 80 ? 10.806 0.703 -9.614 1.00 89.56 80 LEU A CA 1
ATOM 618 C C . LEU A 1 80 ? 11.268 2.162 -9.657 1.00 89.56 80 LEU A C 1
ATOM 620 O O . LEU A 1 80 ? 11.044 2.837 -10.659 1.00 89.56 80 LEU A O 1
ATOM 624 N N . HIS A 1 81 ? 11.850 2.666 -8.566 1.00 90.12 81 HIS A N 1
ATOM 625 C CA . HIS A 1 81 ? 12.357 4.035 -8.407 1.00 90.12 81 HIS A CA 1
ATOM 626 C C . HIS A 1 81 ? 11.397 5.139 -8.890 1.00 90.12 81 HIS A C 1
ATOM 628 O O . HIS A 1 81 ? 11.810 6.199 -9.358 1.00 90.12 81 HIS A O 1
ATOM 634 N N . SER A 1 82 ? 10.087 4.917 -8.761 1.00 89.69 82 SER A N 1
ATOM 635 C CA . SER A 1 82 ? 9.071 5.844 -9.247 1.00 89.69 82 SER A CA 1
ATOM 636 C C . SER A 1 82 ? 8.703 6.858 -8.166 1.00 89.69 82 SER A C 1
ATOM 638 O O . SER A 1 82 ? 8.099 6.517 -7.143 1.00 89.69 82 SER A O 1
ATOM 640 N N . GLU A 1 83 ? 9.000 8.138 -8.412 1.00 87.62 83 GLU A N 1
ATOM 641 C CA . GLU A 1 83 ? 8.589 9.237 -7.523 1.00 87.62 83 GLU A CA 1
ATOM 642 C C . GLU A 1 83 ? 7.057 9.349 -7.450 1.00 87.62 83 GLU A C 1
ATOM 644 O O . GLU A 1 83 ? 6.474 9.670 -6.414 1.00 87.62 83 GLU A O 1
ATOM 649 N N . PHE A 1 84 ? 6.370 9.005 -8.540 1.00 85.38 84 PHE A N 1
ATOM 650 C CA . PHE A 1 84 ? 4.913 8.976 -8.566 1.00 85.38 84 PHE A CA 1
ATOM 651 C C . PHE A 1 84 ? 4.350 7.892 -7.639 1.00 85.38 84 PHE A C 1
ATOM 653 O O . PHE A 1 84 ? 3.483 8.177 -6.809 1.00 85.38 84 PHE A O 1
ATOM 660 N N . LEU A 1 85 ? 4.873 6.664 -7.724 1.00 87.25 85 LEU A N 1
ATOM 661 C CA . LEU A 1 85 ? 4.435 5.560 -6.867 1.00 87.25 85 LEU A CA 1
ATOM 662 C C . LEU A 1 85 ? 4.749 5.830 -5.390 1.00 87.25 85 LEU A C 1
ATOM 664 O O . LEU A 1 85 ? 3.922 5.549 -4.520 1.00 87.25 85 LEU A O 1
ATOM 668 N N . LYS A 1 86 ? 5.904 6.433 -5.106 1.00 89.31 86 LYS A N 1
ATOM 669 C CA . LYS A 1 86 ? 6.297 6.884 -3.767 1.00 89.31 86 LYS A CA 1
ATOM 670 C C . LYS A 1 86 ? 5.261 7.839 -3.169 1.00 89.31 86 LYS A C 1
ATOM 672 O O . LYS A 1 86 ? 4.765 7.587 -2.072 1.00 89.31 86 LYS A O 1
ATOM 677 N N . ASN A 1 87 ? 4.864 8.868 -3.919 1.00 85.81 87 ASN A N 1
ATOM 678 C CA . ASN A 1 87 ? 3.851 9.832 -3.485 1.00 85.81 87 ASN A CA 1
ATOM 679 C C . ASN A 1 87 ? 2.488 9.171 -3.232 1.00 85.81 87 ASN A C 1
ATOM 681 O O . ASN A 1 87 ? 1.854 9.430 -2.207 1.00 85.81 87 ASN A O 1
ATOM 685 N N . CYS A 1 88 ? 2.056 8.256 -4.108 1.00 85.31 88 CYS A N 1
ATOM 686 C CA . CYS A 1 88 ? 0.835 7.477 -3.883 1.00 85.31 88 CYS A CA 1
ATOM 687 C C . CYS A 1 88 ? 0.915 6.628 -2.607 1.00 85.31 88 CYS A C 1
ATOM 689 O O . CYS A 1 88 ? -0.041 6.575 -1.834 1.00 85.31 88 CYS A O 1
ATOM 691 N N . THR A 1 89 ? 2.057 5.983 -2.374 1.00 89.44 89 THR A N 1
ATOM 692 C CA . THR A 1 89 ? 2.271 5.104 -1.219 1.00 89.44 89 THR A CA 1
ATOM 693 C C . THR A 1 89 ? 2.206 5.885 0.092 1.00 89.44 89 THR A C 1
ATOM 695 O O . THR A 1 89 ? 1.537 5.454 1.030 1.00 89.44 89 THR A O 1
ATOM 698 N N . LEU A 1 90 ? 2.833 7.067 0.143 1.00 88.25 90 LEU A N 1
ATOM 699 C CA . LEU A 1 90 ? 2.772 7.963 1.301 1.00 88.25 90 LEU A CA 1
ATOM 700 C C . LEU A 1 90 ? 1.346 8.445 1.576 1.00 88.25 90 LEU A C 1
ATOM 702 O O . LEU A 1 90 ? 0.901 8.402 2.723 1.00 88.25 90 LEU A O 1
ATOM 706 N N . GLY A 1 91 ? 0.610 8.843 0.533 1.00 85.31 91 GLY A N 1
ATOM 707 C CA . GLY A 1 91 ? -0.791 9.246 0.666 1.00 85.31 91 GLY A CA 1
ATOM 708 C C . GLY A 1 91 ? -1.647 8.141 1.286 1.00 85.31 91 GLY A C 1
ATOM 709 O O . GLY A 1 91 ? -2.297 8.357 2.307 1.00 85.31 91 GLY A O 1
ATOM 710 N N . VAL A 1 92 ? -1.570 6.926 0.735 1.00 86.56 92 VAL A N 1
ATOM 711 C CA . VAL A 1 92 ? -2.325 5.767 1.240 1.00 86.56 92 VAL A CA 1
ATOM 712 C C . VAL A 1 92 ? -1.914 5.399 2.666 1.00 86.56 92 VAL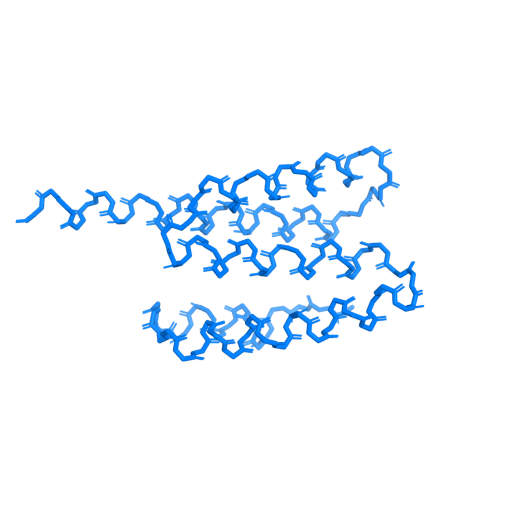 A C 1
ATOM 714 O O . VAL A 1 92 ? -2.774 5.124 3.501 1.00 86.56 92 VAL A O 1
ATOM 717 N N . TRP A 1 93 ? -0.622 5.446 2.988 1.00 89.56 93 TRP A N 1
ATOM 718 C CA . TRP A 1 93 ? -0.127 5.196 4.342 1.00 89.56 93 TRP A CA 1
ATOM 719 C C . TRP A 1 93 ? -0.732 6.151 5.377 1.00 89.56 93 TRP A C 1
ATOM 721 O O . TRP A 1 93 ? -1.191 5.713 6.438 1.00 89.56 93 TRP A O 1
ATOM 731 N N . MET A 1 94 ? -0.762 7.448 5.062 1.00 87.12 94 MET A N 1
ATOM 732 C CA . MET A 1 94 ? -1.346 8.465 5.935 1.00 87.12 94 MET A CA 1
ATOM 733 C C . MET A 1 94 ? -2.849 8.245 6.116 1.00 87.12 94 MET A C 1
ATOM 735 O O . MET A 1 94 ? -3.336 8.300 7.246 1.00 87.12 94 MET A O 1
ATOM 739 N N . THR A 1 95 ? -3.571 7.898 5.045 1.00 84.31 95 THR A N 1
ATOM 740 C CA . THR A 1 95 ? -5.000 7.574 5.130 1.00 84.31 95 THR A CA 1
ATOM 741 C C . THR A 1 95 ? -5.255 6.357 6.021 1.00 84.31 95 THR A C 1
ATOM 743 O O . THR A 1 95 ? -6.095 6.426 6.913 1.00 84.31 95 THR A O 1
ATOM 746 N N . ILE A 1 96 ? -4.498 5.266 5.864 1.00 87.00 96 ILE A N 1
ATOM 747 C CA . ILE A 1 96 ? -4.645 4.061 6.700 1.00 87.00 96 ILE A CA 1
ATOM 748 C C . ILE A 1 96 ? -4.390 4.381 8.179 1.00 87.00 96 ILE A C 1
ATOM 750 O O . ILE A 1 96 ? -5.150 3.951 9.049 1.00 87.00 96 ILE A O 1
ATOM 754 N N . LYS A 1 97 ? -3.340 5.157 8.483 1.00 88.50 97 LYS A N 1
ATOM 755 C CA . LYS A 1 97 ? -3.044 5.600 9.855 1.00 88.50 97 LYS A CA 1
ATOM 756 C C . LYS A 1 97 ? -4.177 6.430 10.449 1.00 88.50 97 LYS A C 1
ATOM 758 O O . LYS A 1 97 ? -4.518 6.247 11.620 1.00 88.50 97 LYS A O 1
ATOM 763 N N . TRP A 1 98 ? -4.751 7.326 9.655 1.00 84.81 98 TRP A N 1
ATOM 764 C CA . TRP A 1 98 ? -5.870 8.158 10.073 1.00 84.81 98 TRP A CA 1
ATOM 765 C C . TRP A 1 98 ? -7.126 7.315 10.341 1.00 84.81 98 TRP A C 1
ATOM 767 O O . TRP A 1 98 ? -7.727 7.477 11.403 1.00 84.81 98 TRP A O 1
ATOM 777 N N . ILE A 1 99 ? -7.462 6.354 9.463 1.00 84.44 99 ILE A N 1
ATOM 778 C CA . ILE A 1 99 ? -8.620 5.453 9.639 1.00 84.44 99 ILE A CA 1
ATOM 779 C C . ILE A 1 99 ? -8.459 4.668 10.943 1.00 84.44 99 ILE A C 1
ATOM 781 O O . ILE A 1 99 ? -9.333 4.710 11.805 1.00 84.44 99 ILE A O 1
ATOM 785 N N . LYS A 1 100 ? -7.289 4.049 11.143 1.00 85.75 100 LYS A N 1
ATOM 786 C CA . LYS A 1 100 ? -6.977 3.282 12.355 1.00 85.75 100 LYS A CA 1
ATOM 787 C C . LYS A 1 100 ? -7.069 4.124 13.631 1.00 85.75 100 LYS A C 1
ATOM 789 O O . LYS A 1 100 ? -7.492 3.633 14.673 1.00 85.75 100 LYS A O 1
ATOM 794 N N . THR A 1 101 ? -6.632 5.382 13.574 1.00 86.38 101 THR A N 1
ATOM 795 C CA . THR A 1 101 ? -6.698 6.298 14.725 1.00 86.38 101 THR A CA 1
ATOM 796 C C . THR A 1 101 ? -8.134 6.701 15.045 1.00 86.38 101 THR A C 1
ATOM 798 O O . THR A 1 101 ? -8.487 6.786 16.219 1.00 86.38 101 THR A O 1
ATOM 801 N N . ARG A 1 102 ? -8.971 6.930 14.026 1.00 79.31 102 ARG A N 1
ATOM 802 C CA . ARG A 1 102 ? -10.393 7.242 14.220 1.00 79.31 102 ARG A CA 1
ATOM 803 C C . ARG A 1 102 ? -11.172 6.073 14.795 1.00 79.31 102 ARG A C 1
ATOM 805 O O . ARG A 1 102 ? -11.909 6.286 15.745 1.00 79.31 102 ARG A O 1
ATOM 812 N N . GLU A 1 103 ? -10.962 4.868 14.277 1.00 75.19 103 GLU A N 1
ATOM 813 C CA . GLU A 1 103 ? -11.641 3.670 14.776 1.00 75.19 103 GLU A CA 1
ATOM 814 C C . GLU A 1 103 ? -11.382 3.465 16.275 1.00 75.19 103 GLU A C 1
ATOM 816 O O . GLU A 1 103 ? -12.317 3.295 17.049 1.00 75.19 103 GLU A O 1
ATOM 821 N N . LYS A 1 104 ? -10.132 3.640 16.727 1.00 68.50 104 LYS A N 1
ATOM 822 C CA . LYS A 1 104 ? -9.795 3.605 18.160 1.00 68.50 104 LYS A CA 1
ATOM 823 C C . LYS A 1 104 ? -10.556 4.624 19.014 1.00 68.50 104 LYS A C 1
ATOM 825 O O . LYS A 1 104 ? -10.788 4.345 20.182 1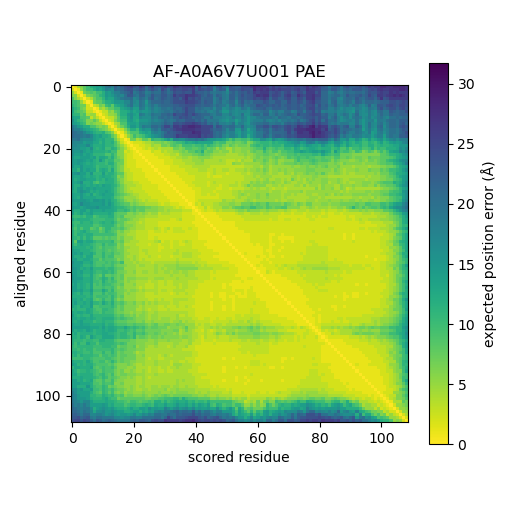.00 68.50 104 LYS A O 1
ATOM 830 N N . ARG A 1 105 ? -10.897 5.801 18.476 1.00 61.03 105 ARG A N 1
ATOM 831 C CA . ARG A 1 105 ? -11.656 6.825 19.217 1.00 61.03 105 ARG A CA 1
ATOM 832 C C . ARG A 1 105 ? -13.134 6.467 19.335 1.00 61.03 105 ARG A C 1
ATOM 834 O O . ARG A 1 105 ? -13.714 6.754 20.367 1.00 61.03 105 ARG A O 1
ATOM 841 N N . THR A 1 106 ? -13.711 5.823 18.322 1.00 60.97 106 THR A N 1
ATOM 842 C CA . THR A 1 106 ? -15.112 5.369 18.340 1.00 60.97 106 THR A CA 1
ATOM 843 C C . THR A 1 106 ? -15.351 4.239 19.346 1.00 60.97 106 THR A C 1
ATOM 845 O O . THR A 1 106 ? -16.451 4.111 19.857 1.00 60.97 106 THR A O 1
ATOM 848 N N . PHE A 1 107 ? -14.326 3.445 19.671 1.00 54.16 107 PHE A N 1
ATOM 849 C CA . PHE A 1 107 ? -14.403 2.401 20.705 1.00 54.16 107 PHE A CA 1
ATOM 850 C C . PHE A 1 107 ? -14.142 2.903 22.141 1.00 54.16 107 PHE A C 1
ATOM 852 O O . PHE A 1 107 ? -14.220 2.112 23.076 1.00 54.16 107 PHE A O 1
ATOM 859 N N . LEU A 1 108 ? -13.791 4.181 22.324 1.00 51.22 108 LEU A N 1
ATOM 860 C 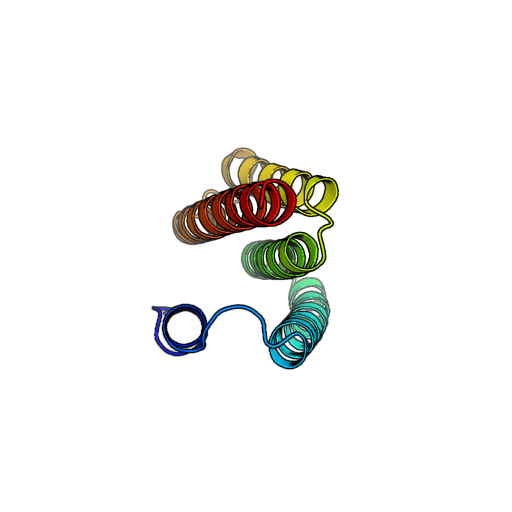CA . LEU A 1 108 ? -13.503 4.798 23.631 1.00 51.22 108 LEU A CA 1
ATOM 861 C C . LEU A 1 108 ? -14.582 5.811 24.070 1.00 51.22 108 LEU A C 1
ATOM 863 O O . LEU A 1 108 ? -14.384 6.506 25.065 1.00 51.22 108 LEU A O 1
ATOM 867 N N . SER A 1 109 ? -15.686 5.909 23.325 1.00 45.22 109 SER A N 1
ATOM 868 C CA . SER A 1 109 ? -16.866 6.750 23.584 1.00 45.22 109 SER A CA 1
ATOM 869 C C . SER A 1 109 ? -18.097 5.880 23.764 1.00 45.22 109 SER A C 1
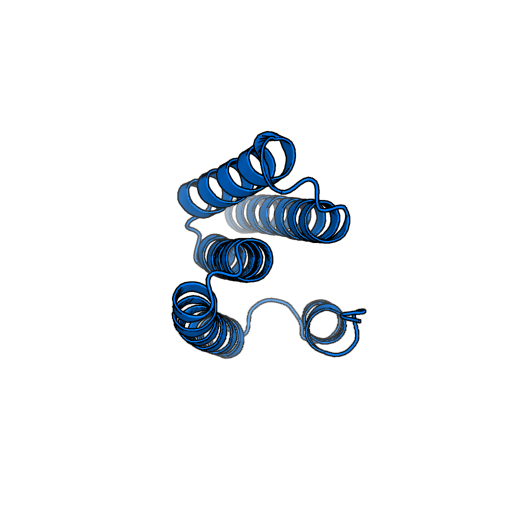ATOM 871 O O . SER A 1 109 ? -18.889 6.172 24.680 1.00 45.22 109 SER A O 1
#

pLDDT: mean 77.38, std 17.2, range [31.52, 95.94]

Sequence (109 aa):
MWRLSTLGGAVSAMGFFSEKFVKAALRVSLRQLKIAQILGDPISIARCYLYISLGLAQDGHFKKAITTVRGIWKENIVSLHSEFLKNCTLGVWMTIKWIKTREKRTFLS

Foldseek 3Di:
DDDDDDPNCCPVVPPPDPLVVLVVQLVVLVVQLVVCVVVVPVLSNLLSLLSNLLSCLSVVNLVSSVVSLVVSCVCCVPPVVDPVSVVSSVVSVVSSVVSVVVVVVVVVD

Secondary structure (DSSP, 8-state):
---STTHHHHHHHS-S--HHHHHHHHHHHHHHHHHHHHHT-HHHHHHHHHHHHHHHHHTT-HHHHHHHHHHHHHHIIIII--HHHHHHHHHHHHHHHHHHHHHHHHTT-